Protein AF-A0A7H4PD75-F1 (afdb_monomer)

Sequence (145 aa):
MLTIATLISITCKIDTGEVLNASTFKSGMSACVCVLGVAWLGDTFVKAHISDIQTVAGDLLHNYPWLLAVVLFFAATLLYSQAATTKALMPAALMLGVSPLTAIASFAAVSALFVLPTYPTLLAAVEMDDTGSTRIGKYVFNHAS

Foldseek 3Di:
DVVVVVVCCVVVVDDVVVVCVDPVNVVVVVVVCVVVVVVVVVVVVCVVCVPVCLVVVLVCCVVPVLVLLVVLLVQLCVVLDLVVSCVPPVVVCVVSVRDPVSSVVSSVSSVNNLQFCPNVVSVVVCVPDPVNQFDADPDRRGRHD

pLDDT: mean 88.87, std 6.2, range [48.28, 95.81]

Secondary structure (DSSP, 8-state):
-HHHHHHHHHHTT--HHHHHHSHHHHHHHHHHHHHHHHHHHHHHHHHHTHHHHHHHHHHHHHH-TTHHHHHHHHHHHHH--HHHHHHHHHHHHHHTT--HHHHHHHGGGGGGGGSSTT-HHHHHHHHT-TTS---B-SSTT-B--

Radius of gyration: 20.54 Å; Cα contacts (8 Å, |Δi|>4): 122; chains: 1; bounding box: 44×38×57 Å

Structure (mmCIF, N/CA/C/O backbone):
data_AF-A0A7H4PD75-F1
#
_entry.id   AF-A0A7H4PD75-F1
#
loop_
_atom_site.group_PDB
_atom_site.id
_atom_site.type_symbol
_atom_site.label_atom_id
_atom_site.label_alt_id
_atom_site.label_comp_id
_atom_site.label_asym_id
_atom_site.label_entity_id
_atom_site.label_seq_id
_atom_site.pdbx_PDB_ins_code
_atom_site.Cartn_x
_atom_site.Cartn_y
_atom_site.Cartn_z
_atom_site.occupancy
_atom_site.B_iso_or_equiv
_atom_site.auth_seq_id
_atom_site.auth_comp_id
_atom_site.auth_asym_id
_atom_site.auth_atom_id
_atom_site.pdbx_PDB_model_num
ATOM 1 N N . MET A 1 1 ? 0.417 2.490 19.806 1.00 82.75 1 MET A N 1
ATOM 2 C CA . MET A 1 1 ? -0.769 1.608 19.916 1.00 82.75 1 MET A CA 1
ATOM 3 C C . MET A 1 1 ? -0.536 0.515 20.958 1.00 82.75 1 MET A C 1
ATOM 5 O O . MET A 1 1 ? -1.124 0.629 22.022 1.00 82.75 1 MET A O 1
ATOM 9 N N . LEU A 1 2 ? 0.369 -0.454 20.741 1.00 88.69 2 LEU A N 1
ATOM 10 C CA . LEU A 1 2 ? 0.610 -1.551 21.703 1.00 88.69 2 LEU A CA 1
ATOM 11 C C . LEU A 1 2 ? 1.080 -1.076 23.088 1.00 88.69 2 LEU A C 1
ATOM 13 O O . LEU A 1 2 ? 0.519 -1.500 24.086 1.00 88.69 2 LEU A O 1
ATOM 17 N N . THR A 1 3 ? 2.017 -0.125 23.161 1.00 92.56 3 THR A N 1
ATOM 18 C CA . THR A 1 3 ? 2.487 0.436 24.444 1.00 92.56 3 THR A CA 1
ATOM 19 C C . THR A 1 3 ? 1.361 1.082 25.252 1.00 92.56 3 THR A C 1
ATOM 21 O O . THR A 1 3 ? 1.303 0.927 26.465 1.00 92.56 3 THR A O 1
ATOM 24 N N . ILE A 1 4 ? 0.444 1.781 24.576 1.00 92.94 4 ILE A N 1
ATOM 25 C CA . ILE A 1 4 ? -0.716 2.410 25.219 1.00 92.94 4 ILE A CA 1
ATOM 26 C C . ILE A 1 4 ? -1.685 1.330 25.706 1.00 92.94 4 ILE A C 1
ATOM 28 O O . ILE A 1 4 ? -2.131 1.401 26.843 1.00 92.94 4 IL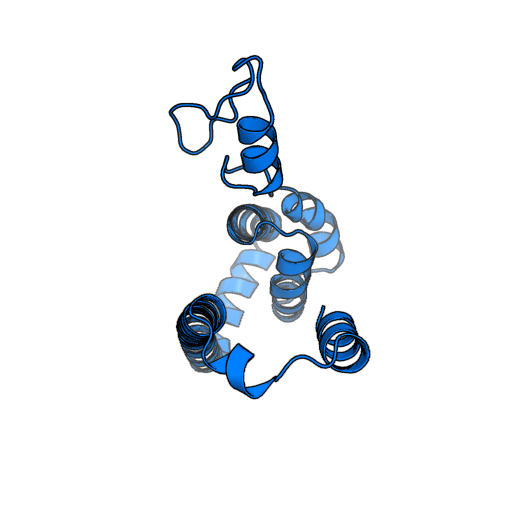E A O 1
ATOM 32 N N . ALA A 1 5 ? -1.954 0.305 24.890 1.00 88.44 5 ALA A N 1
ATOM 33 C CA . ALA A 1 5 ? -2.787 -0.826 25.294 1.00 88.44 5 ALA A CA 1
ATOM 34 C C . ALA A 1 5 ? -2.224 -1.529 26.542 1.00 88.44 5 ALA A C 1
ATOM 36 O O . ALA A 1 5 ? -2.960 -1.738 27.498 1.00 88.44 5 ALA A O 1
ATOM 37 N N . THR A 1 6 ? -0.912 -1.795 26.585 1.00 91.31 6 THR A N 1
ATOM 38 C CA . THR A 1 6 ? -0.235 -2.350 27.768 1.00 91.31 6 THR A CA 1
ATOM 39 C C . THR A 1 6 ? -0.402 -1.453 28.991 1.00 91.31 6 THR A C 1
ATOM 41 O O . THR A 1 6 ? -0.702 -1.943 30.078 1.00 91.31 6 THR A O 1
ATOM 44 N N . LEU A 1 7 ? -0.231 -0.141 28.824 1.00 94.06 7 LEU A N 1
ATOM 45 C CA . LEU A 1 7 ? -0.329 0.810 29.926 1.00 94.06 7 LEU A CA 1
ATOM 46 C C . LEU A 1 7 ? -1.756 0.858 30.484 1.00 94.06 7 LEU A C 1
ATOM 48 O O . LEU A 1 7 ? -1.913 0.788 31.696 1.00 94.06 7 LEU A O 1
ATOM 52 N N . ILE A 1 8 ? -2.776 0.864 29.619 1.00 92.50 8 ILE A N 1
ATOM 53 C CA . ILE A 1 8 ? -4.192 0.786 30.012 1.00 92.50 8 ILE A CA 1
ATOM 54 C C . ILE A 1 8 ? -4.489 -0.538 30.734 1.00 92.50 8 ILE A C 1
ATOM 56 O O . ILE A 1 8 ? -5.110 -0.524 31.795 1.00 92.50 8 ILE A O 1
ATOM 60 N N . SER A 1 9 ? -4.007 -1.679 30.228 1.00 90.62 9 SER A N 1
ATOM 61 C CA . SER A 1 9 ? -4.191 -2.975 30.897 1.00 90.62 9 SER A CA 1
ATOM 62 C C . SER A 1 9 ? -3.610 -2.991 32.315 1.00 90.62 9 SER A C 1
ATOM 64 O O . SER A 1 9 ? -4.247 -3.519 33.225 1.00 90.62 9 SER A O 1
ATOM 66 N N . ILE A 1 10 ? -2.439 -2.374 32.520 1.00 92.75 10 ILE A N 1
ATOM 67 C CA . ILE A 1 10 ? -1.770 -2.306 33.828 1.00 92.75 10 ILE A CA 1
ATOM 68 C C . ILE A 1 10 ? -2.461 -1.305 34.766 1.00 92.75 10 ILE A C 1
ATOM 70 O O . ILE A 1 10 ? -2.736 -1.639 35.918 1.00 92.75 10 ILE A O 1
ATOM 74 N N . THR A 1 11 ? -2.744 -0.080 34.309 1.00 95.44 11 THR A N 1
ATOM 75 C CA . THR A 1 11 ? -3.280 0.989 35.173 1.00 95.44 11 THR A CA 1
ATOM 76 C C . THR A 1 11 ? -4.753 0.793 35.506 1.00 95.44 11 THR A C 1
ATOM 78 O O . THR A 1 11 ? -5.155 1.031 36.644 1.00 95.44 11 THR A O 1
ATOM 81 N N . CYS A 1 12 ? -5.555 0.315 34.553 1.00 93.19 12 CYS A N 1
ATOM 82 C CA . CYS A 1 12 ? -6.977 0.044 34.755 1.00 93.19 12 CYS A CA 1
ATOM 83 C C . CYS A 1 12 ? -7.249 -1.364 35.308 1.00 93.19 12 CYS A C 1
ATOM 85 O O . CYS A 1 12 ? -8.407 -1.682 35.565 1.00 93.19 12 CYS A O 1
ATOM 87 N N . LYS A 1 13 ? -6.208 -2.193 35.514 1.00 88.44 13 LYS A N 1
ATOM 88 C CA . LYS A 1 13 ? -6.299 -3.569 36.048 1.00 88.44 13 LYS A CA 1
ATOM 89 C C . LYS A 1 13 ? -7.329 -4.428 35.307 1.00 88.44 13 LYS A C 1
ATOM 91 O O . LYS A 1 13 ? -8.149 -5.109 35.917 1.00 88.44 13 LYS A O 1
ATOM 96 N N . ILE A 1 14 ? -7.303 -4.348 33.983 1.00 88.44 14 ILE A N 1
ATOM 97 C CA . ILE A 1 14 ? -8.248 -5.059 33.123 1.00 88.44 14 ILE A CA 1
ATOM 98 C C . ILE A 1 14 ? -7.856 -6.538 33.091 1.00 88.44 14 ILE A C 1
ATOM 100 O O . ILE A 1 14 ? -6.672 -6.848 32.946 1.00 88.44 14 ILE A O 1
ATOM 104 N N . ASP A 1 15 ? -8.831 -7.443 33.178 1.00 87.75 15 ASP A N 1
ATOM 105 C CA . ASP A 1 15 ? -8.586 -8.864 32.933 1.00 87.75 15 ASP A CA 1
ATOM 106 C C . ASP A 1 15 ? -8.263 -9.076 31.446 1.00 87.75 15 ASP A C 1
ATOM 108 O O . ASP A 1 15 ? -9.121 -8.961 30.566 1.00 87.75 15 ASP A O 1
ATOM 112 N N . THR A 1 16 ? -6.993 -9.344 31.148 1.00 85.31 16 THR A N 1
ATOM 113 C CA . THR A 1 16 ? -6.515 -9.545 29.777 1.00 85.31 16 THR A CA 1
ATOM 114 C C . THR A 1 16 ? -7.038 -10.839 29.156 1.00 85.31 16 THR A C 1
ATOM 116 O O . THR A 1 16 ? -7.082 -10.931 27.928 1.00 85.31 16 THR A O 1
ATOM 119 N N . GLY A 1 17 ? -7.481 -11.812 29.962 1.00 85.31 17 GLY A N 1
ATOM 120 C CA . GLY A 1 17 ? -8.115 -13.037 29.476 1.00 85.31 17 GLY A CA 1
ATOM 121 C C . GLY A 1 17 ? -9.466 -12.762 28.816 1.00 85.31 17 GLY A C 1
ATOM 122 O O . GLY A 1 17 ? -9.755 -13.289 27.741 1.00 85.31 17 GLY A O 1
ATOM 123 N N . GLU A 1 18 ? -10.249 -11.849 29.390 1.00 88.44 18 GLU A N 1
ATOM 124 C CA . GLU A 1 18 ? -11.548 -11.436 28.843 1.00 88.44 18 GLU A CA 1
ATOM 125 C C . GLU A 1 18 ? -11.417 -10.662 27.523 1.00 88.44 18 GLU A C 1
ATOM 127 O O . GLU A 1 18 ? -12.280 -10.757 26.647 1.00 88.44 18 GLU A O 1
ATOM 132 N N . VAL A 1 19 ? -10.295 -9.964 27.306 1.00 87.62 19 VAL A N 1
ATOM 133 C CA . VAL A 1 19 ? -10.023 -9.258 26.039 1.00 87.62 19 VAL A CA 1
ATOM 134 C C . VAL A 1 19 ? -9.981 -10.229 24.858 1.00 87.62 19 VAL A C 1
ATOM 136 O O . VAL A 1 19 ? -10.502 -9.910 23.792 1.00 87.62 19 VAL A O 1
ATOM 139 N N . LEU A 1 20 ? -9.424 -11.432 25.044 1.00 87.44 20 LEU A N 1
ATOM 140 C CA . LEU A 1 20 ? -9.398 -12.468 24.003 1.00 87.44 20 LEU A CA 1
ATOM 141 C C . LEU A 1 20 ? -10.801 -13.008 23.693 1.00 87.44 20 LEU A C 1
ATOM 143 O O . LEU A 1 20 ? -11.068 -13.467 22.579 1.00 87.44 20 LEU A O 1
ATOM 147 N N . ASN A 1 21 ? -11.701 -12.954 24.677 1.00 90.12 21 ASN A N 1
ATOM 148 C CA . ASN A 1 21 ? -13.073 -13.418 24.541 1.00 90.12 21 ASN A CA 1
ATOM 149 C C . ASN A 1 21 ? -14.002 -12.394 23.893 1.00 90.12 21 ASN A C 1
ATOM 151 O O . ASN A 1 21 ? -15.017 -12.808 23.318 1.00 90.12 21 ASN A O 1
ATOM 155 N N . ALA A 1 22 ? -13.633 -11.111 23.920 1.00 91.81 22 ALA A N 1
ATOM 156 C CA . ALA A 1 22 ? -14.387 -10.029 23.310 1.00 91.81 22 ALA A CA 1
ATOM 157 C C . ALA A 1 22 ? -14.639 -10.278 21.812 1.00 91.81 22 ALA A C 1
ATOM 159 O O . ALA A 1 22 ? -13.734 -10.634 21.047 1.00 91.81 22 ALA A O 1
ATOM 160 N N . SER A 1 23 ? -15.878 -10.042 21.372 1.00 91.75 23 SER A N 1
ATOM 161 C CA . SER A 1 23 ? -16.300 -10.225 19.976 1.00 91.75 23 SER A CA 1
ATOM 162 C C . SER A 1 23 ? -15.454 -9.398 19.003 1.00 91.75 23 SER A C 1
ATOM 164 O O . SER A 1 23 ? -15.043 -9.906 17.960 1.00 91.75 23 SER A O 1
ATOM 166 N N . THR A 1 24 ? -15.114 -8.163 19.377 1.00 90.56 24 THR A N 1
ATOM 167 C CA . THR A 1 24 ? -14.257 -7.269 18.587 1.00 90.56 24 THR A CA 1
ATOM 168 C C . THR A 1 24 ? -12.853 -7.839 18.392 1.00 90.56 24 THR A C 1
ATOM 170 O O . THR A 1 24 ? -12.322 -7.779 17.285 1.00 90.56 24 THR A O 1
ATOM 173 N N . PHE A 1 25 ? -12.259 -8.439 19.431 1.00 89.81 25 PHE A N 1
ATOM 174 C CA . PHE A 1 25 ? -10.929 -9.042 19.328 1.00 89.81 25 PHE A CA 1
ATOM 175 C C . PHE A 1 25 ? -10.956 -10.288 18.442 1.00 89.81 25 PHE A C 1
ATOM 177 O O . PHE A 1 25 ? -10.137 -10.409 17.536 1.00 89.81 25 PHE A O 1
ATOM 184 N N . LYS A 1 26 ? -11.939 -11.178 18.630 1.00 91.75 26 LYS A N 1
ATOM 185 C CA . LYS A 1 26 ? -12.109 -12.378 17.791 1.00 91.75 26 LYS A CA 1
ATOM 186 C C . LYS A 1 26 ? -12.316 -12.022 16.317 1.00 91.75 26 LYS A C 1
ATOM 188 O O . LYS A 1 26 ? -11.639 -12.578 15.452 1.00 91.75 26 LYS A O 1
ATOM 193 N N . SER A 1 27 ? -13.196 -11.060 16.034 1.00 92.75 27 SER A N 1
ATOM 194 C CA . SER A 1 27 ? -13.434 -10.564 14.673 1.00 92.75 27 SER A CA 1
ATOM 195 C C . SER A 1 27 ? -12.177 -9.927 14.077 1.00 92.75 27 SER A C 1
ATOM 197 O O . SER A 1 27 ? -11.829 -10.206 12.930 1.00 92.75 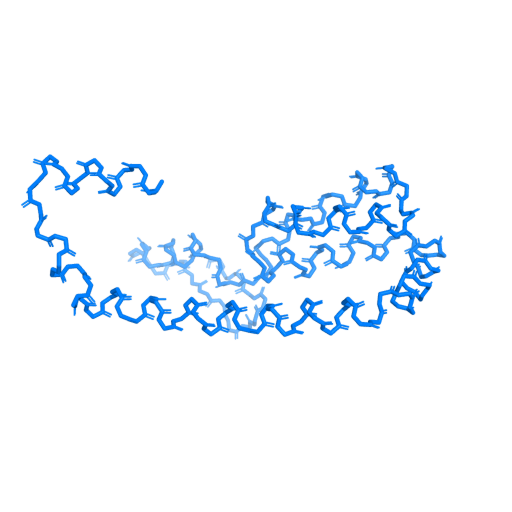27 SER A O 1
ATOM 199 N N . GLY A 1 28 ? -11.466 -9.106 14.857 1.00 91.88 28 GLY A N 1
ATOM 200 C CA . GLY A 1 28 ? -10.218 -8.474 14.432 1.00 91.88 28 GLY A CA 1
ATOM 201 C C . GLY A 1 28 ? -9.125 -9.494 14.117 1.00 91.88 28 GLY A C 1
ATOM 202 O O . GLY A 1 28 ? -8.507 -9.426 13.059 1.00 91.88 28 GLY A O 1
ATOM 203 N N . MET A 1 29 ? -8.932 -10.491 14.982 1.00 93.06 29 MET A N 1
ATOM 204 C CA . MET A 1 29 ? -7.953 -11.558 14.769 1.00 93.06 29 MET A CA 1
ATOM 205 C C . MET A 1 29 ? -8.272 -12.397 13.529 1.00 93.06 29 MET A C 1
ATOM 207 O O . MET A 1 29 ? -7.362 -12.691 12.755 1.00 93.06 29 MET A O 1
ATOM 211 N N . SER A 1 30 ? -9.546 -12.728 13.289 1.00 92.75 30 SER A N 1
ATOM 212 C CA . SER A 1 30 ? -9.952 -13.426 12.063 1.00 92.75 30 SER A CA 1
ATOM 213 C C . SER A 1 30 ? -9.634 -12.603 10.812 1.00 92.75 30 SER A C 1
ATOM 215 O O . SER A 1 30 ? -9.078 -13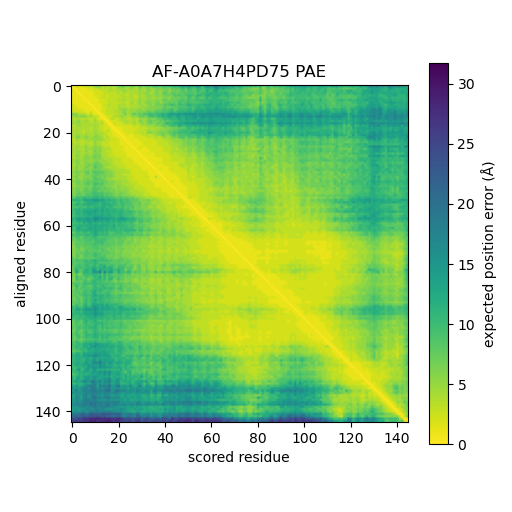.137 9.854 1.00 92.75 30 SER A O 1
ATOM 217 N N . ALA A 1 31 ? -9.941 -11.302 10.820 1.00 91.75 31 ALA A N 1
ATOM 218 C CA . ALA A 1 31 ? -9.629 -10.411 9.705 1.00 91.75 31 ALA A CA 1
ATOM 219 C C . ALA A 1 31 ? -8.113 -10.313 9.458 1.00 91.75 31 ALA A C 1
ATOM 221 O O . ALA A 1 31 ? -7.669 -10.404 8.312 1.00 91.75 31 ALA A O 1
ATOM 222 N N . CYS A 1 32 ? -7.308 -10.207 10.522 1.00 91.19 32 CYS A N 1
ATOM 223 C CA . CYS A 1 32 ? -5.848 -10.199 10.429 1.00 91.19 32 CYS A CA 1
ATOM 224 C C . CYS A 1 32 ? -5.305 -11.469 9.765 1.00 91.19 32 CYS A C 1
ATOM 226 O O . CYS A 1 32 ? -4.453 -11.370 8.885 1.00 91.19 32 CYS A O 1
ATOM 228 N N . VAL A 1 33 ? -5.801 -12.652 10.147 1.00 93.25 33 VAL A N 1
ATOM 229 C CA . VAL A 1 33 ? -5.374 -13.926 9.542 1.00 93.25 33 VAL A CA 1
ATOM 230 C C . VAL A 1 33 ? -5.724 -13.972 8.054 1.00 93.25 33 VAL A C 1
ATOM 232 O O . VAL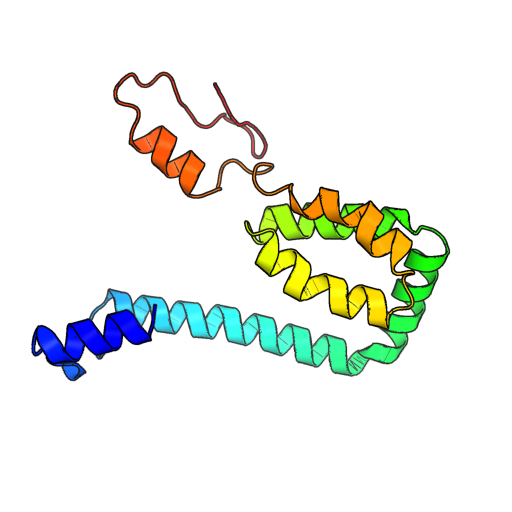 A 1 33 ? -4.879 -14.368 7.254 1.00 93.25 33 VAL A O 1
ATOM 235 N N . CYS A 1 34 ? -6.914 -13.510 7.659 1.00 92.81 34 CYS A N 1
ATOM 236 C CA . CYS A 1 34 ? -7.299 -13.445 6.247 1.00 92.81 34 CYS A CA 1
ATOM 237 C C . CYS A 1 34 ? -6.361 -12.539 5.434 1.00 92.81 34 CYS A C 1
ATOM 239 O O . CYS A 1 34 ? -5.873 -12.942 4.379 1.00 92.81 34 CYS A O 1
ATOM 241 N N . VAL A 1 35 ? -6.070 -11.333 5.931 1.00 89.31 35 VAL A N 1
ATOM 242 C CA . VAL A 1 35 ? -5.205 -10.371 5.228 1.00 89.31 35 VAL A CA 1
ATOM 243 C C . VAL A 1 35 ? -3.760 -10.870 5.156 1.00 89.31 35 VAL A C 1
ATOM 245 O O . VAL A 1 35 ? -3.155 -10.844 4.085 1.00 89.31 35 VAL A O 1
ATOM 248 N N . LEU A 1 36 ? -3.210 -11.364 6.270 1.00 91.69 36 LEU A N 1
ATOM 249 C CA . LEU A 1 36 ? -1.844 -11.892 6.313 1.00 91.69 36 LEU A CA 1
ATOM 250 C C . LEU A 1 36 ? -1.693 -13.156 5.464 1.00 91.69 36 LEU A C 1
ATOM 252 O O . LEU A 1 36 ? -0.670 -13.315 4.806 1.00 91.69 36 LEU A O 1
ATOM 256 N N . GLY A 1 37 ? -2.705 -14.025 5.437 1.00 92.81 37 GLY A N 1
ATOM 257 C CA . GLY A 1 37 ? -2.708 -15.225 4.604 1.00 92.81 37 GLY A CA 1
ATOM 258 C C . GLY A 1 37 ? -2.610 -14.893 3.115 1.00 92.81 37 GLY A C 1
ATOM 259 O O . GLY A 1 37 ? -1.759 -15.443 2.417 1.00 92.81 37 GLY A O 1
ATOM 260 N N . VAL A 1 38 ? -3.418 -13.940 2.636 1.00 91.81 38 VAL A N 1
ATOM 261 C CA . VAL A 1 38 ? -3.364 -13.482 1.236 1.00 91.81 38 VAL A CA 1
ATOM 262 C C . VAL A 1 38 ? -2.031 -12.797 0.929 1.00 91.81 38 VAL A C 1
ATOM 264 O O . VAL A 1 38 ? -1.415 -13.090 -0.096 1.00 91.81 38 VAL A O 1
ATOM 267 N N . ALA A 1 39 ? -1.548 -11.930 1.824 1.00 88.94 39 ALA A N 1
ATOM 268 C CA . ALA A 1 39 ? -0.263 -11.257 1.651 1.00 88.94 39 ALA A CA 1
ATOM 269 C C . ALA A 1 39 ? 0.906 -12.255 1.578 1.00 88.94 39 ALA A C 1
ATOM 271 O O . ALA A 1 39 ? 1.788 -12.112 0.733 1.00 88.94 39 ALA A O 1
ATOM 272 N N . TRP A 1 40 ? 0.895 -13.293 2.417 1.00 91.19 40 TRP A N 1
ATOM 273 C CA . TRP A 1 40 ? 1.934 -14.321 2.434 1.00 91.19 40 TRP A CA 1
ATOM 274 C C . TRP A 1 40 ? 1.895 -15.207 1.183 1.00 91.19 40 TRP A C 1
ATOM 276 O O . TRP A 1 40 ? 2.941 -15.521 0.609 1.00 91.19 40 TRP A O 1
ATOM 286 N N . LEU A 1 41 ? 0.703 -15.566 0.703 1.00 93.81 41 LEU A N 1
ATOM 287 C CA . LEU A 1 41 ? 0.566 -16.278 -0.566 1.00 93.81 41 LEU A CA 1
ATOM 288 C C . LEU A 1 41 ? 1.135 -15.447 -1.725 1.00 93.81 41 LEU A C 1
ATOM 290 O O . LEU A 1 41 ? 1.896 -15.973 -2.537 1.00 93.81 41 LEU A O 1
ATOM 294 N N . GLY A 1 42 ? 0.831 -14.146 -1.757 1.00 89.06 42 GLY A N 1
ATOM 295 C CA . GLY A 1 42 ? 1.391 -13.211 -2.734 1.00 89.06 42 GLY A CA 1
ATOM 296 C C . GLY A 1 42 ? 2.918 -13.126 -2.666 1.00 89.06 42 GLY A C 1
ATOM 297 O O . GLY A 1 42 ? 3.583 -13.269 -3.687 1.00 89.06 42 GLY A O 1
ATOM 298 N N . ASP A 1 43 ? 3.486 -12.965 -1.469 1.00 89.06 43 ASP A N 1
ATOM 299 C CA . ASP A 1 43 ? 4.941 -12.915 -1.262 1.00 89.06 43 ASP A CA 1
ATOM 300 C C . ASP A 1 43 ? 5.635 -14.211 -1.708 1.00 89.06 43 ASP A C 1
ATOM 302 O O . ASP A 1 43 ? 6.664 -14.170 -2.381 1.00 89.06 43 ASP A O 1
ATOM 306 N N . THR A 1 44 ? 5.045 -15.370 -1.411 1.00 91.94 44 THR A N 1
ATOM 307 C CA . THR A 1 44 ? 5.594 -16.670 -1.826 1.00 91.94 44 THR A CA 1
ATOM 308 C C . THR A 1 44 ? 5.564 -16.822 -3.347 1.00 91.94 44 THR A C 1
ATOM 310 O O . THR A 1 44 ? 6.554 -17.248 -3.944 1.00 91.94 44 THR A O 1
ATOM 313 N N . PHE A 1 45 ? 4.461 -16.426 -3.989 1.00 91.31 45 PHE A N 1
ATOM 314 C CA . PHE A 1 45 ? 4.334 -16.436 -5.446 1.00 91.31 45 PHE A CA 1
ATOM 315 C C . PHE A 1 45 ? 5.364 -15.520 -6.121 1.00 91.31 45 PHE A C 1
ATOM 317 O O . PHE A 1 45 ? 6.039 -15.942 -7.062 1.00 91.31 45 PHE A O 1
ATOM 324 N N . VAL A 1 46 ? 5.517 -14.290 -5.616 1.00 87.75 46 VAL A N 1
ATOM 325 C CA . VAL A 1 46 ? 6.483 -13.311 -6.133 1.00 87.75 46 VAL A CA 1
ATOM 326 C C . VAL A 1 46 ? 7.912 -13.811 -5.952 1.00 87.75 46 VAL A C 1
ATOM 328 O O . VAL A 1 46 ? 8.696 -13.742 -6.891 1.00 87.75 46 VAL A O 1
ATOM 331 N N . LYS A 1 47 ? 8.257 -14.370 -4.786 1.00 88.19 47 LYS A N 1
ATOM 332 C CA . LYS A 1 47 ? 9.591 -14.940 -4.533 1.00 88.19 47 LYS A CA 1
ATOM 333 C C . LYS A 1 47 ? 9.927 -16.091 -5.475 1.00 88.19 47 LYS A C 1
ATOM 335 O O . LYS A 1 47 ? 11.062 -16.171 -5.932 1.00 88.19 47 LYS A O 1
ATOM 340 N N . ALA A 1 48 ? 8.956 -16.951 -5.785 1.00 92.69 48 ALA A N 1
ATOM 341 C CA . ALA A 1 48 ? 9.154 -18.067 -6.707 1.00 92.69 48 ALA A CA 1
ATOM 342 C C . ALA A 1 48 ? 9.449 -17.615 -8.151 1.00 92.69 48 ALA A C 1
ATOM 344 O O . ALA A 1 48 ? 10.134 -18.332 -8.872 1.00 92.69 48 ALA A O 1
ATOM 345 N N . HIS A 1 49 ? 8.980 -16.428 -8.550 1.00 90.62 49 HIS A N 1
ATOM 346 C CA . HIS A 1 49 ? 9.124 -15.885 -9.910 1.00 90.62 49 HIS A CA 1
ATOM 347 C C . HIS A 1 49 ? 9.908 -14.569 -9.936 1.00 90.62 49 HIS A C 1
ATOM 349 O O . HIS A 1 49 ? 9.749 -13.756 -10.848 1.00 90.62 49 HIS A O 1
ATOM 355 N N . ILE A 1 50 ? 10.732 -14.318 -8.913 1.00 87.31 50 ILE A N 1
ATOM 356 C CA . ILE A 1 50 ? 11.338 -13.001 -8.720 1.00 87.31 50 ILE A CA 1
ATOM 357 C C . ILE A 1 50 ? 12.255 -12.617 -9.883 1.00 87.31 50 ILE A C 1
ATOM 359 O O . ILE A 1 50 ? 12.268 -11.454 -10.261 1.00 87.31 50 ILE A O 1
ATOM 363 N N . SER A 1 51 ? 12.959 -13.578 -10.491 1.00 88.31 51 SER A N 1
ATOM 364 C CA . SER A 1 51 ? 13.817 -13.342 -11.659 1.00 88.31 51 SER A CA 1
ATOM 365 C C . SER A 1 51 ? 13.025 -12.788 -12.839 1.00 88.31 51 SER A C 1
ATOM 367 O O . SER A 1 51 ? 13.367 -11.739 -13.377 1.00 88.31 51 SER A O 1
ATOM 369 N N . ASP A 1 52 ? 11.929 -13.454 -13.191 1.00 89.06 52 ASP A N 1
ATOM 370 C CA . ASP A 1 52 ? 11.133 -13.123 -14.372 1.00 89.06 52 ASP A CA 1
ATOM 371 C C . ASP A 1 52 ? 10.398 -11.797 -14.162 1.00 89.06 52 ASP A C 1
ATOM 373 O O . ASP A 1 52 ? 10.359 -10.944 -15.051 1.00 89.06 52 ASP A O 1
ATOM 377 N N . ILE A 1 53 ? 9.875 -11.587 -12.947 1.00 86.56 53 ILE A N 1
ATOM 378 C CA . ILE A 1 53 ? 9.265 -10.320 -12.536 1.00 86.56 53 ILE A CA 1
ATOM 379 C C . ILE A 1 53 ? 10.294 -9.194 -12.616 1.00 86.56 53 ILE A C 1
ATOM 381 O O . ILE A 1 53 ? 9.971 -8.124 -13.127 1.00 86.56 53 ILE A O 1
ATOM 385 N N . GLN A 1 54 ? 11.522 -9.415 -12.137 1.00 85.88 54 GLN A N 1
ATOM 386 C CA . GLN A 1 54 ? 12.570 -8.401 -12.173 1.00 85.88 54 GLN A CA 1
ATOM 387 C C . GLN A 1 54 ? 12.972 -8.034 -13.598 1.00 85.88 54 GLN A C 1
ATOM 389 O O . GLN A 1 54 ? 13.100 -6.846 -13.884 1.00 85.88 54 GLN A O 1
ATOM 394 N N . THR A 1 55 ? 13.111 -9.010 -14.495 1.00 87.62 55 THR A N 1
ATOM 395 C CA . THR A 1 55 ? 13.415 -8.745 -15.906 1.00 87.62 55 THR A CA 1
ATOM 396 C C . THR A 1 55 ? 12.302 -7.934 -16.563 1.00 87.62 55 THR A C 1
ATOM 398 O O . THR A 1 55 ? 12.550 -6.843 -17.066 1.00 87.62 55 THR A O 1
ATOM 401 N N . VAL A 1 56 ? 11.052 -8.401 -16.490 1.00 88.69 56 VAL A N 1
ATOM 402 C CA . VAL A 1 56 ? 9.931 -7.740 -17.177 1.00 88.69 56 VAL A CA 1
ATOM 403 C C . VAL A 1 56 ? 9.623 -6.366 -16.575 1.00 88.69 56 VAL A C 1
ATOM 405 O O . VAL A 1 56 ? 9.458 -5.390 -17.307 1.00 88.69 56 VAL A O 1
ATOM 408 N N . ALA A 1 57 ? 9.542 -6.263 -15.245 1.00 86.12 57 ALA A N 1
ATOM 409 C CA . ALA A 1 57 ? 9.230 -5.001 -14.577 1.00 86.12 57 ALA A CA 1
ATOM 410 C C . ALA A 1 57 ? 10.392 -4.003 -14.666 1.00 86.12 57 ALA A C 1
ATOM 412 O O . ALA A 1 57 ? 10.147 -2.810 -14.845 1.00 86.12 57 ALA A O 1
ATOM 413 N N . GLY A 1 58 ? 11.637 -4.478 -14.576 1.00 85.25 58 GLY A N 1
ATOM 414 C CA . GLY A 1 58 ? 12.835 -3.661 -14.757 1.00 85.25 58 GLY A CA 1
ATOM 415 C C . GLY A 1 58 ? 12.903 -3.067 -16.162 1.00 85.25 58 GLY A C 1
ATOM 416 O O . GLY A 1 58 ? 13.017 -1.850 -16.300 1.00 85.25 58 GLY A O 1
ATOM 417 N N . ASP A 1 59 ? 12.719 -3.888 -17.200 1.00 88.31 59 ASP A N 1
ATOM 418 C CA . ASP A 1 59 ? 12.715 -3.431 -18.595 1.00 88.31 59 ASP A CA 1
ATOM 419 C C . ASP A 1 59 ? 11.596 -2.413 -18.860 1.00 88.31 59 ASP A C 1
ATOM 421 O O . ASP A 1 59 ? 11.814 -1.387 -19.511 1.00 88.31 59 ASP A O 1
ATOM 425 N N . LEU A 1 60 ? 10.394 -2.650 -18.324 1.00 89.81 60 LEU A N 1
ATOM 426 C CA . LEU A 1 60 ? 9.276 -1.709 -18.430 1.00 89.81 60 LEU A CA 1
ATOM 427 C C . LEU A 1 60 ? 9.580 -0.372 -17.751 1.00 89.81 60 LEU A C 1
ATOM 429 O O . LEU A 1 60 ? 9.315 0.675 -18.336 1.00 89.81 60 LEU A O 1
ATOM 433 N N . LEU A 1 61 ? 10.135 -0.389 -16.539 1.00 89.81 61 LEU A N 1
ATOM 434 C CA . LEU A 1 61 ? 10.455 0.829 -15.794 1.00 89.81 61 LEU A CA 1
ATOM 435 C C . LEU A 1 61 ? 11.664 1.572 -16.370 1.00 89.81 61 LEU A C 1
ATOM 437 O O . LEU A 1 61 ? 11.733 2.793 -16.254 1.00 89.81 61 LEU A O 1
ATOM 441 N N . HIS A 1 62 ? 12.589 0.869 -17.021 1.00 87.19 62 HIS A N 1
ATOM 442 C CA . HIS A 1 62 ? 13.711 1.488 -17.716 1.00 87.19 62 HIS A CA 1
ATOM 443 C C . HIS A 1 62 ? 13.254 2.188 -19.005 1.00 87.19 62 HIS A C 1
ATOM 445 O O . HIS A 1 62 ? 13.623 3.336 -19.252 1.00 87.19 62 HIS A O 1
ATOM 451 N N . ASN A 1 63 ? 12.390 1.536 -19.791 1.00 91.00 63 ASN A N 1
ATOM 452 C CA . ASN A 1 63 ? 11.842 2.103 -21.027 1.00 91.00 63 ASN A CA 1
ATOM 453 C C . ASN A 1 63 ? 10.772 3.178 -20.767 1.00 91.00 63 ASN A C 1
ATOM 455 O O . ASN A 1 63 ? 10.669 4.150 -21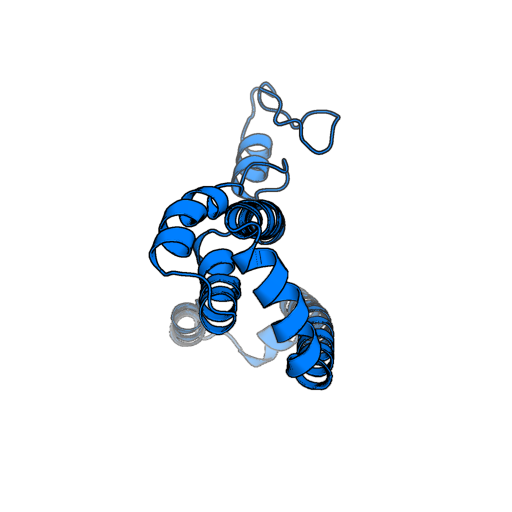.516 1.00 91.00 63 ASN A O 1
ATOM 459 N N . TYR A 1 64 ? 9.993 3.034 -19.691 1.00 93.06 64 TYR A N 1
ATOM 460 C CA . TYR A 1 64 ? 8.902 3.939 -19.324 1.00 93.06 64 TYR A CA 1
ATOM 461 C C . TYR A 1 64 ? 8.945 4.319 -17.830 1.00 93.06 64 TYR A C 1
ATOM 463 O O . TYR A 1 64 ? 8.084 3.900 -17.051 1.00 93.06 64 TYR A O 1
ATOM 471 N N . PRO A 1 65 ? 9.889 5.184 -17.408 1.00 89.88 65 PRO A N 1
ATOM 472 C CA . PRO A 1 65 ? 10.082 5.540 -15.995 1.00 89.88 65 PRO A CA 1
ATOM 473 C C . PRO A 1 65 ? 8.852 6.150 -15.303 1.00 89.88 65 PRO A C 1
ATOM 475 O O . PRO A 1 65 ? 8.688 6.027 -14.091 1.00 89.88 65 PRO A O 1
ATOM 478 N N . TRP A 1 66 ? 7.958 6.786 -16.066 1.00 93.06 66 TRP A N 1
ATOM 479 C CA . TRP A 1 66 ? 6.716 7.386 -15.566 1.00 93.06 66 TRP A CA 1
ATOM 480 C C . TRP A 1 66 ? 5.688 6.352 -15.079 1.00 93.06 66 TRP A C 1
ATOM 482 O O . TRP A 1 66 ? 4.803 6.702 -14.296 1.00 93.06 66 TRP A O 1
ATOM 492 N N . LEU A 1 67 ? 5.806 5.079 -15.486 1.00 94.38 67 LEU A N 1
ATOM 493 C CA . LEU A 1 67 ? 4.920 4.010 -15.015 1.00 94.38 67 LEU A CA 1
ATOM 494 C C . LEU A 1 67 ? 5.013 3.813 -13.503 1.00 94.38 67 LEU A C 1
ATOM 496 O O . LEU A 1 67 ? 4.019 3.445 -12.879 1.00 94.38 67 LEU A O 1
ATOM 500 N N . LEU A 1 68 ? 6.161 4.122 -12.893 1.00 93.94 68 LEU A N 1
ATOM 501 C CA . LEU A 1 68 ? 6.294 4.078 -11.441 1.00 93.94 68 LEU A CA 1
ATOM 502 C C . LEU A 1 68 ? 5.278 4.999 -10.755 1.00 93.94 68 LEU A C 1
ATOM 504 O O . LEU A 1 68 ? 4.637 4.589 -9.791 1.00 93.94 68 LEU A O 1
ATOM 508 N N . ALA A 1 69 ? 5.085 6.216 -11.268 1.00 95.56 69 ALA A N 1
ATOM 509 C CA . ALA A 1 69 ? 4.101 7.149 -10.728 1.00 95.56 69 ALA A CA 1
ATOM 510 C C . ALA A 1 69 ? 2.674 6.595 -10.850 1.00 95.56 69 ALA A C 1
ATOM 512 O O . ALA A 1 69 ? 1.885 6.727 -9.921 1.00 95.56 69 ALA A O 1
ATOM 513 N N . VAL A 1 70 ? 2.351 5.915 -11.953 1.00 95.06 70 VAL A N 1
ATOM 514 C CA . VAL A 1 70 ? 1.037 5.280 -12.146 1.00 95.06 70 VAL A CA 1
ATOM 515 C C . VAL A 1 70 ? 0.811 4.151 -11.143 1.00 95.06 70 VAL A C 1
ATOM 517 O O . VAL A 1 70 ? -0.243 4.087 -10.513 1.00 95.06 70 VAL A O 1
ATOM 520 N N . VAL A 1 71 ? 1.810 3.291 -10.940 1.00 93.69 71 VAL A N 1
ATOM 521 C CA . VAL A 1 71 ? 1.741 2.210 -9.946 1.00 93.69 71 VAL A CA 1
ATOM 522 C C . VAL A 1 71 ? 1.562 2.783 -8.539 1.00 93.69 71 VAL A C 1
ATOM 524 O O . VAL A 1 71 ? 0.690 2.332 -7.797 1.00 93.69 71 VAL A O 1
ATOM 527 N N . LEU A 1 72 ? 2.338 3.810 -8.181 1.00 95.56 72 LEU A N 1
ATOM 528 C CA . LEU A 1 72 ? 2.241 4.477 -6.881 1.00 95.56 72 LEU A CA 1
ATOM 529 C C . LEU A 1 72 ? 0.894 5.172 -6.675 1.00 95.56 72 LEU A C 1
ATOM 531 O O . LEU A 1 72 ? 0.368 5.120 -5.567 1.00 95.56 72 LEU A O 1
ATOM 535 N N . PHE A 1 73 ? 0.328 5.779 -7.721 1.00 95.31 73 PHE A N 1
ATOM 536 C CA . PHE A 1 73 ? -0.993 6.404 -7.688 1.00 95.31 73 PHE A CA 1
ATOM 537 C C . PHE A 1 73 ? -2.065 5.383 -7.297 1.00 95.31 73 PHE A C 1
ATOM 539 O O . PHE A 1 73 ? -2.734 5.549 -6.279 1.00 95.31 73 PHE A O 1
ATOM 546 N N . PHE A 1 74 ? -2.175 4.280 -8.045 1.00 94.06 74 PHE A N 1
ATOM 547 C CA . PHE A 1 74 ? -3.178 3.253 -7.759 1.00 94.06 74 PHE A CA 1
ATOM 548 C C . PHE A 1 74 ? -2.942 2.570 -6.414 1.00 94.06 74 PHE A C 1
ATOM 550 O O . PHE A 1 74 ? -3.889 2.333 -5.666 1.00 94.06 74 PHE A O 1
ATOM 557 N N . ALA A 1 75 ? -1.685 2.291 -6.070 1.00 92.88 75 ALA A N 1
ATOM 558 C CA . ALA A 1 75 ? -1.359 1.705 -4.780 1.00 92.88 75 ALA A CA 1
ATOM 559 C C . ALA A 1 75 ? -1.762 2.624 -3.619 1.00 92.88 75 ALA A C 1
ATOM 561 O O . ALA A 1 75 ? -2.382 2.154 -2.668 1.00 92.88 75 ALA A O 1
ATOM 562 N N . ALA A 1 76 ? -1.489 3.927 -3.710 1.00 92.75 76 ALA A N 1
ATOM 563 C CA . ALA A 1 76 ? -1.883 4.891 -2.687 1.00 92.75 76 ALA A CA 1
ATOM 564 C C . ALA A 1 76 ? -3.395 5.038 -2.550 1.00 92.75 76 ALA A C 1
ATOM 566 O O . ALA A 1 76 ? -3.897 5.137 -1.429 1.00 92.75 76 ALA A O 1
ATOM 567 N N . THR A 1 77 ? -4.117 4.990 -3.668 1.00 91.31 77 THR A N 1
ATOM 568 C CA . THR A 1 77 ? -5.580 4.974 -3.676 1.00 91.31 77 THR A CA 1
ATOM 569 C C . THR A 1 77 ? -6.160 3.754 -2.957 1.00 91.31 77 THR A C 1
ATOM 571 O O . THR A 1 77 ? -7.203 3.874 -2.325 1.00 91.31 77 THR A O 1
ATOM 574 N N . LEU A 1 78 ? -5.500 2.593 -3.016 1.00 89.44 78 LEU A N 1
ATOM 575 C CA . LEU A 1 78 ? -5.973 1.358 -2.374 1.00 89.44 78 LEU A CA 1
ATOM 576 C C . LEU A 1 78 ? -5.506 1.207 -0.919 1.00 89.44 78 LEU A C 1
ATOM 578 O O . LEU A 1 78 ? -6.228 0.667 -0.087 1.00 89.44 78 LEU A O 1
ATOM 582 N N . LEU A 1 79 ? -4.288 1.656 -0.611 1.00 89.56 79 LEU A N 1
ATOM 583 C CA . LEU A 1 79 ? -3.685 1.540 0.721 1.00 89.56 79 LEU A CA 1
ATOM 584 C C . LEU A 1 79 ? -4.111 2.662 1.669 1.00 89.56 79 LEU A C 1
ATOM 586 O O . LEU A 1 79 ? -3.869 2.552 2.870 1.00 89.56 79 LEU A O 1
ATOM 590 N N . TYR A 1 80 ? -4.684 3.751 1.145 1.00 88.50 80 TYR A N 1
ATOM 591 C CA . TYR A 1 80 ? -5.106 4.921 1.919 1.00 88.50 80 TYR A CA 1
ATOM 592 C C . TYR A 1 80 ? -4.000 5.454 2.852 1.00 88.50 80 TYR A C 1
ATOM 594 O O . TYR A 1 80 ? -4.265 5.989 3.926 1.00 88.50 80 TYR A O 1
ATOM 602 N N . SER A 1 81 ? -2.727 5.302 2.472 1.00 90.69 81 SER A N 1
ATOM 603 C CA . SER A 1 81 ? -1.602 5.810 3.259 1.00 90.69 81 SER A CA 1
ATOM 604 C C . SER A 1 81 ? -0.372 6.084 2.399 1.00 90.69 81 SER A C 1
ATOM 606 O O . SER A 1 81 ? 0.175 5.177 1.765 1.00 90.69 81 SER A O 1
ATOM 608 N N . GLN A 1 82 ? 0.116 7.331 2.431 1.00 92.38 82 GLN A N 1
ATOM 609 C CA . GLN A 1 82 ? 1.337 7.740 1.723 1.00 92.38 82 GLN A CA 1
ATOM 610 C C . GLN A 1 82 ? 2.545 6.972 2.253 1.00 92.38 82 GLN A C 1
ATOM 612 O O . GLN A 1 82 ? 3.340 6.420 1.492 1.00 92.38 82 GLN A O 1
ATOM 617 N N . ALA A 1 83 ? 2.652 6.905 3.582 1.00 92.12 83 ALA A N 1
ATOM 618 C CA . ALA A 1 83 ? 3.735 6.224 4.272 1.00 92.12 83 ALA A CA 1
ATOM 619 C C . ALA A 1 83 ? 3.702 4.712 4.017 1.00 92.12 83 ALA A C 1
ATOM 621 O O . ALA A 1 83 ? 4.747 4.137 3.716 1.00 92.12 83 ALA A O 1
ATOM 622 N N . ALA A 1 84 ? 2.526 4.072 4.083 1.00 90.81 84 ALA A N 1
ATOM 623 C CA . ALA A 1 84 ? 2.420 2.638 3.816 1.00 90.81 84 ALA A CA 1
ATOM 624 C C . ALA A 1 84 ? 2.784 2.312 2.362 1.00 90.81 84 ALA A C 1
ATOM 626 O O . ALA A 1 84 ? 3.589 1.416 2.127 1.00 90.81 84 ALA A O 1
ATOM 627 N N . THR A 1 85 ? 2.269 3.089 1.404 1.00 93.50 85 THR A N 1
ATOM 628 C CA . THR A 1 85 ? 2.550 2.910 -0.030 1.00 93.50 85 THR A CA 1
ATOM 629 C C . THR A 1 85 ? 4.032 3.070 -0.335 1.00 93.50 85 THR A C 1
ATOM 631 O O . THR A 1 85 ? 4.642 2.202 -0.955 1.00 93.50 85 THR A O 1
ATOM 634 N N . THR A 1 86 ? 4.638 4.149 0.162 1.00 94.31 86 THR A N 1
ATOM 635 C CA . THR A 1 86 ? 6.067 4.420 -0.031 1.00 94.31 86 THR A CA 1
ATOM 636 C C . THR A 1 86 ? 6.914 3.304 0.563 1.00 94.31 86 THR A C 1
ATOM 638 O O . THR A 1 86 ? 7.796 2.775 -0.108 1.00 94.31 86 THR A O 1
ATOM 641 N N . LYS A 1 87 ? 6.626 2.911 1.809 1.00 92.69 87 LYS A N 1
ATOM 642 C CA . LYS A 1 87 ? 7.372 1.865 2.511 1.00 92.69 87 LYS A CA 1
ATOM 643 C C . LYS A 1 87 ? 7.251 0.506 1.819 1.00 92.69 87 LYS A C 1
ATOM 645 O O . LYS A 1 87 ? 8.213 -0.254 1.837 1.00 92.69 87 LYS A O 1
ATOM 650 N N . ALA A 1 88 ? 6.094 0.205 1.235 1.00 89.56 88 ALA A N 1
ATOM 651 C CA . ALA A 1 88 ? 5.858 -1.057 0.548 1.00 89.56 88 ALA A CA 1
ATOM 652 C C . ALA A 1 88 ? 6.534 -1.111 -0.831 1.00 89.56 88 ALA A C 1
ATOM 654 O O . ALA A 1 88 ? 7.140 -2.125 -1.166 1.00 89.56 88 ALA A O 1
ATOM 655 N N . LEU A 1 89 ? 6.445 -0.039 -1.628 1.00 92.06 89 LEU A N 1
ATOM 656 C CA . LEU A 1 89 ? 6.765 -0.104 -3.059 1.00 92.06 89 LEU A CA 1
ATOM 657 C C . LEU A 1 89 ? 8.087 0.553 -3.459 1.00 92.06 89 LEU A C 1
ATOM 659 O O . LEU A 1 89 ? 8.746 0.053 -4.368 1.00 92.06 89 LEU A O 1
ATOM 663 N N . MET A 1 90 ? 8.518 1.634 -2.798 1.00 93.81 90 MET A N 1
ATOM 664 C CA . MET A 1 90 ? 9.761 2.315 -3.196 1.00 93.81 90 MET A CA 1
ATOM 665 C C . MET A 1 90 ? 11.016 1.446 -3.042 1.00 93.81 90 MET A C 1
ATOM 667 O O . MET A 1 90 ? 11.831 1.449 -3.963 1.00 93.81 90 MET A O 1
ATOM 671 N N . PRO A 1 91 ? 11.193 0.657 -1.960 1.00 91.88 91 PRO A N 1
ATOM 672 C CA . PRO A 1 91 ? 12.340 -0.246 -1.865 1.00 91.88 91 PRO A CA 1
ATOM 673 C C . PRO A 1 91 ? 12.363 -1.275 -3.001 1.00 91.88 91 PRO A C 1
ATOM 675 O O . PRO A 1 91 ? 13.417 -1.531 -3.576 1.00 91.88 91 PRO A O 1
ATOM 678 N N . ALA A 1 92 ? 11.198 -1.820 -3.364 1.00 88.31 92 ALA A N 1
ATOM 679 C CA . ALA A 1 92 ? 11.074 -2.769 -4.465 1.00 88.31 92 ALA A CA 1
ATOM 680 C C . ALA A 1 92 ? 11.417 -2.129 -5.818 1.00 88.31 92 ALA A C 1
ATOM 682 O O . ALA A 1 92 ? 12.181 -2.706 -6.586 1.00 88.31 92 ALA A O 1
ATOM 683 N N . ALA A 1 93 ? 10.932 -0.913 -6.082 1.00 90.50 93 ALA A N 1
ATOM 684 C CA . ALA A 1 93 ? 11.256 -0.169 -7.299 1.00 90.50 93 ALA A CA 1
ATOM 685 C C . ALA A 1 93 ? 12.765 0.106 -7.432 1.00 90.50 93 ALA A C 1
ATOM 687 O O . ALA A 1 93 ? 13.335 -0.069 -8.506 1.00 90.50 93 ALA A O 1
ATOM 688 N N . LEU A 1 94 ? 13.435 0.476 -6.338 1.00 91.25 94 LEU A N 1
ATOM 689 C CA . LEU A 1 94 ? 14.887 0.687 -6.337 1.00 91.25 94 LEU A CA 1
ATOM 690 C C . LEU A 1 94 ? 15.661 -0.617 -6.587 1.00 91.25 94 LEU A C 1
ATOM 692 O O . LEU A 1 94 ? 16.636 -0.608 -7.333 1.00 91.25 94 LEU A O 1
ATOM 696 N N . MET A 1 95 ? 15.209 -1.746 -6.029 1.00 87.06 95 MET A N 1
ATOM 697 C CA . MET A 1 95 ? 15.797 -3.064 -6.323 1.00 87.06 95 MET A CA 1
ATOM 698 C C . MET A 1 95 ? 15.627 -3.478 -7.791 1.00 87.06 95 MET A C 1
ATOM 700 O O . MET A 1 95 ? 16.456 -4.218 -8.308 1.00 87.06 95 MET A O 1
ATOM 704 N N . LEU A 1 96 ? 14.585 -2.985 -8.466 1.00 86.81 96 LEU A N 1
ATOM 705 C CA . LEU A 1 96 ? 14.334 -3.200 -9.896 1.00 86.81 96 LEU A CA 1
ATOM 706 C C . LEU A 1 96 ? 15.180 -2.300 -10.814 1.00 86.81 96 LEU A C 1
ATOM 708 O O . LEU A 1 96 ? 15.013 -2.346 -12.029 1.00 86.81 96 LEU A O 1
ATOM 712 N N . GLY A 1 97 ? 16.080 -1.479 -10.261 1.00 85.38 97 GLY A N 1
ATOM 713 C CA . GLY A 1 97 ? 16.981 -0.626 -11.042 1.00 85.38 97 GLY A CA 1
ATOM 714 C C . GLY A 1 97 ? 16.418 0.754 -11.388 1.00 85.38 97 GLY A C 1
ATOM 715 O O . GLY A 1 97 ? 17.020 1.483 -12.175 1.00 85.38 97 GLY A O 1
ATOM 716 N N . VAL A 1 98 ? 15.292 1.157 -10.790 1.00 90.62 98 VAL A N 1
ATOM 717 C CA . VAL A 1 98 ? 14.778 2.525 -10.938 1.00 90.62 98 VAL A CA 1
ATOM 718 C C . VAL A 1 98 ? 15.780 3.526 -10.360 1.00 90.62 98 VAL A C 1
ATOM 720 O O . VAL A 1 98 ? 16.245 3.381 -9.228 1.00 90.62 98 VAL A O 1
ATOM 723 N N . SER A 1 99 ? 16.064 4.597 -11.106 1.00 92.12 99 SER A N 1
ATOM 724 C CA . SER A 1 99 ? 16.937 5.663 -10.614 1.00 92.12 99 SER A CA 1
ATOM 725 C C . SER A 1 99 ? 16.331 6.372 -9.386 1.00 92.12 99 SER A C 1
ATOM 727 O O . SER A 1 99 ? 15.125 6.648 -9.364 1.00 92.12 99 SER A O 1
ATOM 729 N N . PRO A 1 100 ? 17.137 6.766 -8.381 1.00 93.25 100 PRO A N 1
ATOM 730 C CA . PRO A 1 100 ? 16.639 7.544 -7.245 1.00 93.25 100 PRO A CA 1
ATOM 731 C C . PRO A 1 100 ? 15.920 8.834 -7.663 1.00 93.25 100 PRO A C 1
ATOM 733 O O . PRO A 1 100 ? 14.950 9.235 -7.025 1.00 93.25 100 PRO A O 1
ATOM 736 N N . LEU A 1 101 ? 16.348 9.456 -8.768 1.00 94.06 101 LEU A N 1
ATOM 737 C CA . LEU A 1 101 ? 15.698 10.643 -9.319 1.00 94.06 101 LEU A CA 1
ATOM 738 C C . LEU A 1 101 ? 14.268 10.341 -9.784 1.00 94.06 101 LEU A C 1
ATOM 740 O O . LEU A 1 101 ? 13.349 11.078 -9.440 1.00 94.06 101 LEU A O 1
ATOM 744 N N . THR A 1 102 ? 14.065 9.242 -10.514 1.00 93.31 102 THR A N 1
ATOM 745 C CA . THR A 1 102 ? 12.733 8.787 -10.943 1.00 93.31 102 THR A CA 1
ATOM 746 C C . THR A 1 102 ? 11.849 8.457 -9.744 1.00 93.31 102 THR A C 1
ATOM 748 O O . THR A 1 102 ? 10.672 8.817 -9.739 1.00 93.31 102 THR A O 1
ATOM 751 N N . ALA A 1 103 ? 12.405 7.808 -8.716 1.00 93.94 103 ALA A N 1
ATOM 752 C CA . ALA A 1 103 ? 11.676 7.496 -7.490 1.00 93.94 103 ALA A CA 1
ATOM 753 C C . ALA A 1 103 ? 11.204 8.774 -6.774 1.00 93.94 103 ALA A C 1
ATOM 755 O O . ALA A 1 103 ? 10.029 8.887 -6.430 1.00 93.94 103 ALA A O 1
ATOM 756 N N . ILE A 1 104 ? 12.078 9.775 -6.626 1.00 94.88 104 ILE A N 1
ATOM 757 C CA . ILE A 1 104 ? 11.724 11.071 -6.026 1.00 94.88 104 ILE A CA 1
ATOM 758 C C . ILE A 1 104 ? 10.701 11.815 -6.893 1.00 94.88 104 ILE A C 1
ATOM 760 O O . ILE A 1 104 ? 9.708 12.314 -6.370 1.00 94.88 104 ILE A O 1
ATOM 764 N N . ALA A 1 105 ? 10.891 11.851 -8.214 1.00 94.88 105 ALA A N 1
ATOM 765 C CA . ALA A 1 105 ? 9.958 12.503 -9.134 1.00 94.88 105 ALA A CA 1
ATOM 766 C C . ALA A 1 105 ? 8.560 11.861 -9.094 1.00 94.88 105 ALA A C 1
ATOM 768 O O . ALA A 1 105 ? 7.548 12.557 -9.144 1.00 94.88 105 ALA A O 1
ATOM 769 N N . SER A 1 106 ? 8.499 10.536 -8.946 1.00 95.75 106 SER A N 1
ATOM 770 C CA . SER A 1 106 ? 7.244 9.778 -8.869 1.00 95.75 106 SER A CA 1
ATOM 771 C C . SER A 1 106 ? 6.588 9.839 -7.488 1.00 95.75 106 SER A C 1
ATOM 773 O O . SER A 1 106 ? 5.427 9.458 -7.349 1.00 95.75 106 SER A O 1
ATOM 775 N N . PHE A 1 107 ? 7.297 10.318 -6.461 1.00 95.44 107 PHE A N 1
ATOM 776 C CA . PHE A 1 107 ? 6.824 10.301 -5.079 1.00 95.44 107 PHE A CA 1
ATOM 777 C C . PHE A 1 107 ? 5.507 11.057 -4.898 1.00 95.44 107 PHE A C 1
ATOM 779 O O . PHE A 1 107 ? 4.650 10.591 -4.159 1.00 95.44 107 PHE A O 1
ATOM 786 N N . ALA A 1 108 ? 5.285 12.164 -5.615 1.00 95.44 108 ALA A N 1
ATOM 787 C CA . ALA A 1 108 ? 4.048 12.942 -5.506 1.00 95.44 108 ALA A CA 1
ATOM 788 C C . ALA A 1 108 ? 2.774 12.102 -5.742 1.00 95.44 108 ALA A C 1
ATOM 790 O O . ALA A 1 108 ? 1.737 12.380 -5.132 1.00 95.44 108 ALA A O 1
ATOM 791 N N . ALA A 1 109 ? 2.864 11.038 -6.549 1.00 95.81 109 ALA A N 1
ATOM 792 C CA . ALA A 1 109 ? 1.754 10.138 -6.849 1.00 95.81 109 ALA A CA 1
ATOM 793 C C . ALA A 1 109 ? 1.218 9.386 -5.621 1.00 95.81 109 ALA A C 1
ATOM 795 O O . ALA A 1 109 ? 0.044 9.025 -5.596 1.00 95.81 109 ALA A O 1
ATOM 796 N N . VAL A 1 110 ? 2.018 9.217 -4.559 1.00 95.56 110 VAL A N 1
ATOM 797 C CA . VAL A 1 110 ? 1.542 8.571 -3.323 1.00 95.56 110 VAL A CA 1
ATOM 798 C C . VAL A 1 110 ? 0.469 9.391 -2.598 1.00 95.56 110 VAL A C 1
ATOM 800 O O . VAL A 1 110 ? -0.168 8.893 -1.678 1.00 95.56 110 VAL A O 1
ATOM 803 N N . SER A 1 111 ? 0.249 10.646 -3.002 1.00 92.56 111 SER A N 1
ATOM 804 C CA . SER A 1 111 ? -0.786 11.541 -2.461 1.00 92.56 111 SER A CA 1
ATOM 805 C C . SER A 1 111 ? -2.199 11.240 -2.965 1.00 92.56 111 SER A C 1
ATOM 807 O O . SER A 1 111 ? -3.144 11.902 -2.546 1.00 92.56 111 SER A O 1
ATOM 809 N N . ALA A 1 112 ? -2.369 10.230 -3.819 1.00 90.94 112 ALA A N 1
ATOM 810 C CA . ALA A 1 112 ? -3.640 9.808 -4.409 1.00 90.94 112 ALA A CA 1
ATOM 811 C C . ALA A 1 112 ? -4.607 9.098 -3.429 1.00 90.94 112 ALA A C 1
ATOM 813 O O . ALA A 1 112 ? -5.352 8.196 -3.807 1.00 90.94 112 ALA A O 1
ATOM 814 N N . LEU A 1 113 ? -4.595 9.503 -2.159 1.00 87.12 113 LEU A N 1
ATOM 815 C CA . LEU A 1 113 ? -5.360 8.923 -1.049 1.00 87.12 113 LEU A CA 1
ATOM 816 C C . LEU A 1 113 ? -6.860 9.210 -1.157 1.00 87.12 113 LEU A C 1
ATOM 818 O O . LEU A 1 113 ? -7.684 8.407 -0.732 1.00 87.12 113 LEU A O 1
ATOM 822 N N . PHE A 1 114 ? -7.193 10.370 -1.726 1.00 84.38 114 PHE A N 1
ATOM 823 C CA . PHE A 1 114 ? -8.546 10.922 -1.820 1.00 84.38 114 PHE A CA 1
ATOM 824 C C . PHE A 1 114 ? -9.153 10.706 -3.208 1.00 84.38 114 PHE A C 1
ATOM 826 O O . PHE A 1 114 ? -9.901 11.537 -3.704 1.00 84.38 114 PHE A O 1
ATOM 833 N N . VAL A 1 115 ? -8.743 9.644 -3.901 1.00 86.81 115 VAL A N 1
ATOM 834 C CA . VAL A 1 115 ? -9.294 9.303 -5.221 1.00 86.81 115 VAL A CA 1
ATOM 835 C C . VAL A 1 115 ? -10.570 8.478 -5.083 1.00 86.81 115 VAL A C 1
ATOM 837 O O . VAL A 1 115 ? -11.435 8.541 -5.951 1.00 86.81 115 VAL A O 1
ATOM 840 N N . LEU A 1 116 ? -10.713 7.729 -3.991 1.00 86.81 116 LEU A N 1
ATOM 841 C CA . LEU A 1 116 ? -11.939 7.010 -3.665 1.00 86.81 116 LEU A CA 1
ATOM 842 C C . LEU A 1 116 ? -12.596 7.662 -2.440 1.00 86.81 116 LEU A C 1
ATOM 844 O O . LEU A 1 116 ? -11.895 7.934 -1.459 1.00 86.81 116 LEU A O 1
ATOM 848 N N . PRO A 1 117 ? -13.931 7.838 -2.432 1.00 83.19 117 PRO A N 1
ATOM 849 C CA . PRO A 1 117 ? -14.679 8.443 -1.333 1.00 83.19 117 PRO A CA 1
ATOM 850 C C . PRO A 1 117 ? -14.876 7.454 -0.169 1.00 83.19 117 PRO A C 1
ATOM 852 O O . PRO A 1 117 ? -15.931 7.382 0.448 1.00 83.19 117 PRO A O 1
ATOM 855 N N . THR A 1 118 ? -13.864 6.640 0.109 1.00 82.50 118 THR A N 1
ATOM 856 C CA . THR A 1 118 ? -13.838 5.617 1.162 1.00 82.50 118 THR A CA 1
ATOM 857 C C . THR A 1 118 ? -12.809 5.943 2.240 1.00 82.50 118 THR A C 1
ATOM 859 O O . THR A 1 118 ? -12.652 5.188 3.198 1.00 82.50 118 THR A O 1
ATOM 862 N N . TYR A 1 119 ? -12.091 7.062 2.096 1.00 82.62 119 TYR A N 1
ATOM 863 C CA . TYR A 1 119 ? -11.097 7.482 3.068 1.00 82.62 119 TYR A CA 1
ATOM 864 C C . TYR A 1 119 ? -11.782 7.788 4.414 1.00 82.62 119 TYR A C 1
ATOM 866 O O . TYR A 1 119 ? -12.707 8.606 4.443 1.00 82.62 119 TYR A O 1
ATOM 874 N N . PRO A 1 120 ? -11.354 7.184 5.540 1.00 83.75 120 PRO A N 1
ATOM 875 C CA . PRO A 1 120 ? -12.097 7.256 6.800 1.00 83.75 120 PRO A CA 1
ATOM 876 C C . PRO A 1 120 ? -12.389 8.673 7.295 1.00 83.75 120 PRO A C 1
ATOM 878 O O . PRO A 1 120 ? -13.450 8.913 7.857 1.00 83.75 120 PRO A O 1
ATOM 881 N N . THR A 1 121 ? -11.486 9.633 7.067 1.00 84.81 121 THR A N 1
ATOM 882 C CA . THR A 1 121 ? -11.725 11.021 7.493 1.00 84.81 121 THR A CA 1
ATOM 883 C C . THR A 1 121 ? -12.783 11.723 6.645 1.00 84.81 121 THR A C 1
ATOM 885 O O . THR A 1 121 ? -13.461 12.601 7.161 1.00 84.81 121 THR A O 1
ATOM 888 N N . LEU A 1 122 ? -12.950 11.342 5.371 1.00 82.94 122 LEU A N 1
ATOM 889 C CA . LEU A 1 122 ? -14.045 11.841 4.533 1.00 82.94 122 LEU A CA 1
ATOM 890 C C . LEU A 1 122 ? -15.384 11.257 4.989 1.00 82.94 122 LEU A C 1
ATOM 892 O O . LEU A 1 122 ? -16.357 11.991 5.109 1.00 82.94 122 LEU A O 1
ATOM 896 N N . LEU A 1 123 ? -15.419 9.956 5.295 1.00 85.44 123 LEU A N 1
ATOM 897 C CA . LEU A 1 123 ? -16.61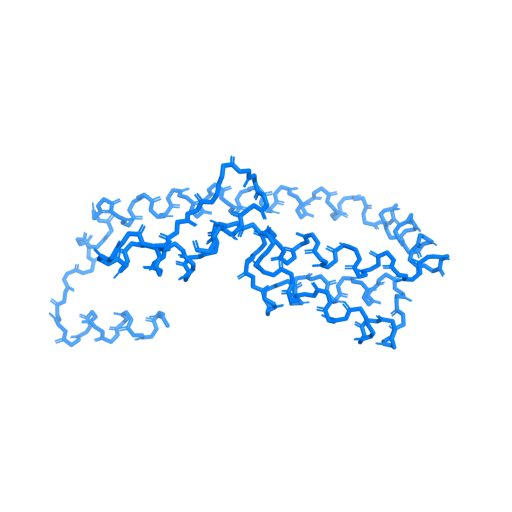6 9.295 5.823 1.00 85.44 123 LEU A CA 1
ATOM 898 C C . LEU A 1 123 ? -17.039 9.892 7.168 1.00 85.44 123 LEU A C 1
ATOM 900 O O . LEU A 1 123 ? -18.196 10.257 7.338 1.00 85.44 123 LEU A O 1
ATOM 904 N N . ALA A 1 124 ? -16.085 10.076 8.083 1.00 85.31 124 ALA A N 1
ATOM 905 C CA . ALA A 1 124 ? -16.342 10.715 9.368 1.00 85.31 124 ALA A CA 1
ATOM 906 C C . ALA A 1 124 ? -16.839 12.161 9.206 1.00 85.31 124 ALA A C 1
ATOM 908 O O . ALA A 1 124 ? -17.731 12.575 9.934 1.00 85.31 124 ALA A O 1
ATOM 909 N N . ALA A 1 125 ? -16.304 12.924 8.245 1.00 85.19 125 ALA A N 1
ATOM 910 C CA . ALA A 1 125 ? -16.773 14.284 7.976 1.00 85.19 125 ALA A CA 1
ATOM 911 C C . ALA A 1 125 ? -18.231 14.315 7.486 1.00 85.19 125 ALA A C 1
ATOM 913 O O . ALA A 1 125 ? -18.992 15.175 7.913 1.00 85.19 125 ALA A O 1
ATOM 914 N N . VAL A 1 126 ? -18.628 13.360 6.639 1.00 86.31 126 VAL A N 1
ATOM 915 C CA . VAL A 1 126 ? -20.018 13.216 6.172 1.00 86.31 126 VAL A CA 1
ATOM 916 C C . VAL A 1 126 ? -20.948 12.803 7.316 1.00 86.31 126 VAL A C 1
ATOM 918 O O . VAL A 1 126 ? -22.050 13.326 7.421 1.00 86.31 126 VAL A O 1
ATOM 921 N N . GLU A 1 127 ? -20.516 11.891 8.191 1.00 84.75 127 GLU A N 1
ATOM 922 C CA . GLU A 1 127 ? -21.305 11.468 9.359 1.00 84.75 127 GLU A CA 1
ATOM 923 C C . GLU A 1 127 ? -21.452 12.569 10.419 1.00 84.75 127 GLU A C 1
ATOM 925 O O . GLU A 1 127 ? -22.452 12.593 11.131 1.00 84.75 127 GLU A O 1
ATOM 930 N N . MET A 1 128 ? -20.472 13.470 10.531 1.00 88.12 128 MET A N 1
ATOM 931 C CA . MET A 1 128 ? -20.494 14.597 11.470 1.00 88.12 128 MET A CA 1
ATOM 932 C C . MET A 1 128 ? -21.238 15.834 10.939 1.00 88.12 128 MET A C 1
ATOM 934 O O . MET A 1 128 ? -21.410 16.792 11.691 1.00 88.12 128 MET A O 1
ATOM 938 N N . ASP A 1 129 ? -21.654 15.861 9.668 1.00 89.94 129 ASP A N 1
ATOM 939 C CA . ASP A 1 129 ? -22.356 17.012 9.094 1.00 89.94 129 ASP A CA 1
ATOM 940 C C . ASP A 1 129 ? -23.874 16.971 9.344 1.00 89.94 129 ASP A C 1
ATOM 942 O O . ASP A 1 129 ? -24.652 16.413 8.567 1.00 89.94 129 ASP A O 1
ATOM 946 N N . ASP A 1 130 ? -24.307 17.670 10.394 1.00 86.19 130 ASP A N 1
ATOM 947 C CA . ASP A 1 130 ? -25.719 17.830 10.762 1.00 86.19 130 ASP A CA 1
ATOM 948 C C . ASP A 1 130 ? -26.540 18.660 9.750 1.00 86.19 130 ASP A C 1
ATOM 950 O O . ASP A 1 130 ? -27.772 18.608 9.753 1.00 86.19 130 ASP A O 1
ATOM 954 N N . THR A 1 131 ? -25.894 19.438 8.871 1.00 88.50 131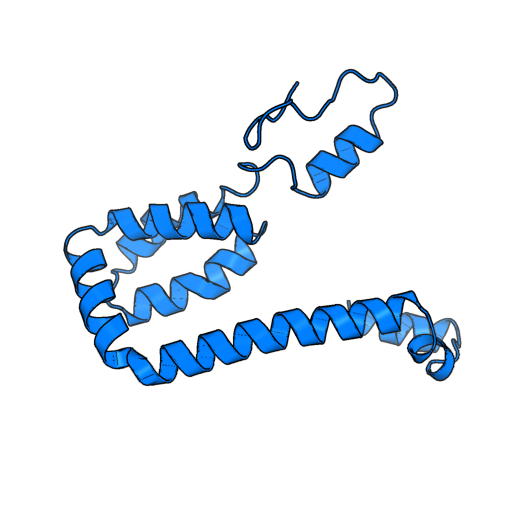 THR A N 1
ATOM 955 C CA . THR A 1 131 ? -26.596 20.241 7.849 1.00 88.50 131 THR A CA 1
ATOM 956 C C . THR A 1 131 ? -27.027 19.405 6.644 1.00 88.50 131 THR A C 1
ATOM 958 O O . THR A 1 131 ? -27.877 19.832 5.857 1.00 88.50 131 THR A O 1
ATOM 961 N N . GLY A 1 132 ? -26.448 18.208 6.488 1.00 81.00 132 GLY A N 1
ATOM 962 C CA . GLY A 1 132 ? -26.689 17.310 5.363 1.00 81.00 132 GLY A CA 1
ATOM 963 C C . GLY A 1 132 ? -26.240 17.876 4.014 1.00 81.00 132 GLY A C 1
ATOM 964 O O . GLY A 1 132 ? -26.751 17.418 2.980 1.00 81.00 132 GLY A O 1
ATOM 965 N N . SER A 1 133 ? -25.348 18.873 4.029 1.00 83.25 133 SER A N 1
ATOM 966 C CA . SER A 1 133 ? -24.784 19.506 2.835 1.00 83.25 133 SER A CA 1
ATOM 967 C C . SER A 1 133 ? -23.623 18.693 2.263 1.00 83.25 133 SER A C 1
ATOM 969 O O . SER A 1 133 ? -23.556 18.539 1.052 1.00 83.25 133 SER A O 1
ATOM 971 N N . THR A 1 134 ? -22.834 18.051 3.120 1.00 85.75 134 THR A N 1
ATOM 972 C CA . THR A 1 134 ?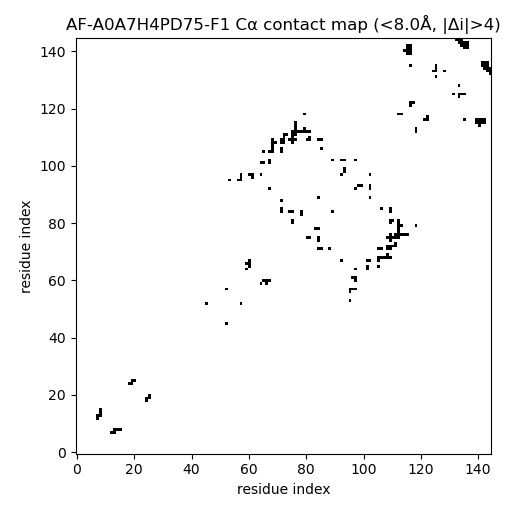 -21.719 17.165 2.787 1.00 85.75 134 THR A CA 1
ATOM 973 C C . THR A 1 134 ? -22.247 15.761 2.515 1.00 85.75 134 THR A C 1
ATOM 975 O O . THR A 1 134 ? -22.824 15.115 3.394 1.00 85.75 134 THR A O 1
ATOM 978 N N . ARG A 1 135 ? -22.072 15.244 1.295 1.00 80.19 135 ARG A N 1
ATOM 979 C CA . ARG A 1 135 ? -22.534 13.894 0.924 1.00 80.19 135 ARG A CA 1
ATOM 980 C C . ARG A 1 135 ? -21.510 13.162 0.074 1.00 80.19 135 ARG A C 1
ATOM 982 O O . ARG A 1 135 ? -20.717 13.763 -0.634 1.00 80.19 135 ARG A O 1
ATOM 989 N N . ILE A 1 136 ? -21.571 11.834 0.072 1.00 84.56 136 ILE A N 1
ATOM 990 C CA . ILE A 1 136 ? -20.835 11.038 -0.917 1.00 84.56 136 ILE A CA 1
ATOM 991 C C . ILE A 1 136 ? -21.657 10.968 -2.200 1.00 84.56 136 ILE A C 1
ATOM 993 O O . ILE A 1 136 ? -22.869 10.742 -2.177 1.00 84.56 136 ILE A O 1
ATOM 997 N N . GLY A 1 137 ? -20.997 11.188 -3.333 1.00 78.88 137 GLY A N 1
ATOM 998 C CA . GLY A 1 137 ? -21.652 11.178 -4.627 1.00 78.88 137 GLY A CA 1
ATOM 999 C C . GLY A 1 137 ? -22.015 9.773 -5.112 1.00 78.88 137 GLY A C 1
ATOM 1000 O O . GLY A 1 137 ? -21.564 8.757 -4.596 1.00 78.88 137 GLY A O 1
ATOM 1001 N N . LYS A 1 138 ? -22.820 9.703 -6.177 1.00 78.06 138 LYS A N 1
ATOM 1002 C CA . LYS A 1 138 ? -23.339 8.433 -6.720 1.00 78.06 138 LYS A CA 1
ATOM 1003 C C . LYS A 1 138 ? -22.278 7.532 -7.384 1.00 78.06 138 LYS A C 1
ATOM 1005 O O . LYS A 1 138 ? -22.532 6.348 -7.585 1.00 78.06 138 LYS A O 1
ATOM 1010 N N . TYR A 1 139 ? -21.124 8.077 -7.774 1.00 80.81 139 TYR A N 1
ATOM 1011 C CA . TYR A 1 139 ? -20.095 7.347 -8.527 1.00 80.81 139 TYR A CA 1
ATOM 1012 C C . TYR A 1 139 ? -18.873 7.028 -7.666 1.00 80.81 139 TYR A C 1
ATOM 1014 O O . TYR A 1 139 ? -18.558 7.759 -6.735 1.00 80.81 139 TYR A O 1
ATOM 1022 N N . VAL A 1 140 ? -18.137 5.982 -8.052 1.00 75.81 140 VAL A N 1
ATOM 1023 C CA . VAL A 1 140 ? -16.966 5.444 -7.330 1.00 75.81 140 VAL A CA 1
ATOM 1024 C C . VAL A 1 140 ? -15.845 6.471 -7.110 1.00 75.81 140 VAL A C 1
ATOM 1026 O O . VAL A 1 140 ? -15.094 6.337 -6.158 1.00 75.81 140 VAL A O 1
ATOM 1029 N N . PHE A 1 141 ? -15.748 7.512 -7.940 1.00 80.12 141 PHE A N 1
ATOM 1030 C CA . PHE A 1 141 ? -14.753 8.591 -7.810 1.00 80.12 141 PHE A CA 1
ATOM 1031 C C . PHE A 1 141 ? -15.364 9.928 -7.353 1.00 80.12 141 PHE A C 1
ATOM 1033 O O . PHE A 1 141 ? -14.702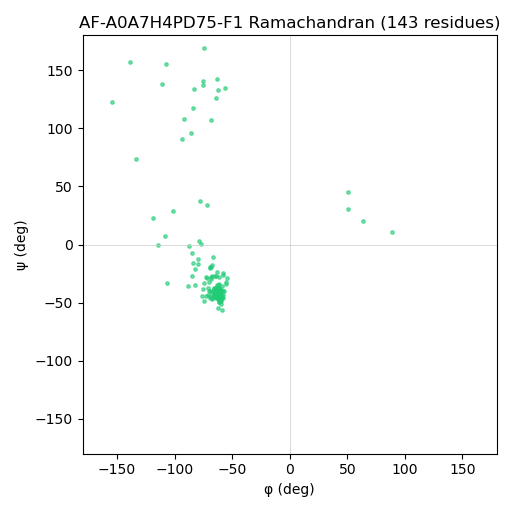 10.965 -7.386 1.00 80.12 141 PHE A O 1
ATOM 1040 N N . ASN A 1 142 ? -16.648 9.944 -6.987 1.00 76.00 142 ASN A N 1
ATOM 1041 C CA . ASN A 1 142 ? -17.373 11.180 -6.727 1.00 76.00 142 ASN A CA 1
ATOM 1042 C C . ASN A 1 142 ? -17.306 11.575 -5.247 1.00 76.00 142 ASN A C 1
ATOM 1044 O O . ASN A 1 142 ? -17.969 10.985 -4.393 1.00 76.00 142 ASN A O 1
ATOM 1048 N N . HIS A 1 143 ? -16.535 12.624 -4.991 1.00 69.88 143 HIS A N 1
ATOM 1049 C CA . HIS A 1 143 ? -16.468 13.339 -3.727 1.00 69.88 143 HIS A CA 1
ATOM 1050 C C . HIS A 1 143 ? -17.456 14.493 -3.873 1.00 69.88 143 HIS A C 1
ATOM 1052 O O . HIS A 1 143 ? -17.116 15.508 -4.478 1.00 69.88 143 HIS A O 1
ATOM 1058 N N . ALA A 1 144 ? -18.714 14.287 -3.482 1.00 58.34 144 ALA A N 1
ATOM 1059 C CA . ALA A 1 144 ? -19.696 15.349 -3.632 1.00 58.34 144 ALA A CA 1
ATOM 1060 C C . ALA A 1 144 ? -19.467 16.411 -2.544 1.00 58.34 144 ALA A C 1
ATOM 1062 O O . ALA A 1 144 ? -19.070 16.098 -1.422 1.00 58.34 144 ALA A O 1
ATOM 1063 N N . SER A 1 145 ? -19.634 17.663 -2.966 1.00 48.28 145 SER A N 1
ATOM 1064 C CA . SER A 1 145 ? -19.624 18.883 -2.154 1.00 48.28 145 SER A CA 1
ATOM 1065 C C . SER A 1 145 ? -20.662 18.832 -1.052 1.00 48.28 145 SER A C 1
ATOM 1067 O O . SER A 1 145 ? -21.802 18.461 -1.423 1.00 48.28 145 SER A O 1
#

Solvent-accessible surface area (backbone atoms only — not comparable to full-atom values): 7992 Å² total; per-residue (Å²): 108,68,69,56,53,53,50,48,39,64,77,68,64,52,65,68,71,56,50,67,68,34,65,69,46,49,53,49,53,54,51,49,50,54,54,51,50,54,51,49,52,49,52,53,54,46,65,76,42,41,68,63,49,40,52,57,53,23,53,48,41,70,78,38,56,68,53,55,23,54,53,35,23,56,44,2,38,74,61,62,28,47,67,60,37,46,68,65,44,50,63,56,44,46,75,40,67,50,52,71,66,53,53,60,70,28,48,69,29,26,69,32,32,79,52,35,73,74,39,66,71,60,50,50,52,37,74,68,37,89,84,65,61,48,42,81,38,98,48,80,65,31,75,41,97

Mean predicted aligned error: 7.16 Å

InterPro domains:
  IPR004668 Anaerobic c4-dicarboxylate membrane transporter [PF03605] (1-100)
  IPR004668 Anaerobic c4-dicarboxylate membrane transporter [PTHR36106] (1-144)

Organism: NCBI:txid1134687